Protein AF-A0A43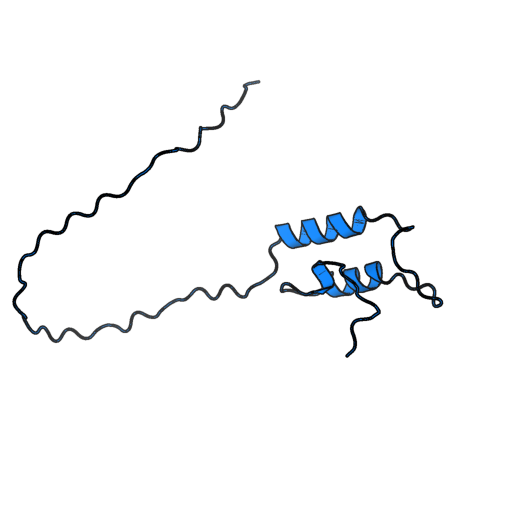3A2L8-F1 (afdb_monomer_lite)

Sequence (104 aa):
MPLYDLPVLNSRGITENKDEGGGHEIARSDEGTPLSECDDEYDDGEMSATDYENYKKVHNEMEDAKKWRLTTGTIVEDALFNFGARCKHEHLAHSFVLDPEDST

Structure (mmCIF, N/CA/C/O backbone):
data_AF-A0A433A2L8-F1
#
_entry.id   AF-A0A433A2L8-F1
#
loop_
_atom_site.group_PDB
_atom_site.id
_atom_site.type_symbol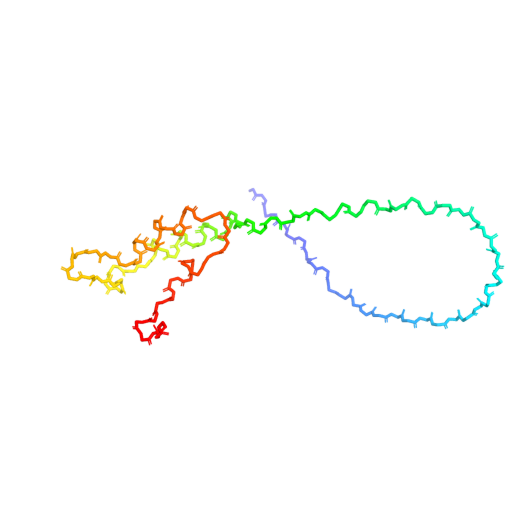
_atom_site.label_atom_id
_atom_site.label_alt_id
_atom_site.label_comp_id
_atom_site.label_asym_id
_atom_site.label_entity_id
_atom_site.label_seq_id
_atom_site.pdbx_PDB_ins_code
_atom_site.Cartn_x
_atom_site.Cartn_y
_atom_site.Cartn_z
_atom_site.occupancy
_atom_site.B_iso_or_equiv
_atom_site.auth_seq_id
_atom_site.auth_comp_id
_atom_site.auth_asym_id
_atom_site.auth_atom_id
_atom_site.pdbx_PDB_model_num
ATOM 1 N N . MET A 1 1 ? 33.634 27.360 -0.439 1.00 47.62 1 MET A N 1
ATOM 2 C CA . MET A 1 1 ? 33.411 26.427 -1.564 1.00 47.62 1 MET A CA 1
ATOM 3 C C . MET A 1 1 ? 32.222 26.943 -2.364 1.00 47.62 1 MET A C 1
ATOM 5 O O . MET A 1 1 ? 31.334 27.509 -1.736 1.00 47.62 1 MET A O 1
ATOM 9 N N . PRO A 1 2 ? 32.286 26.904 -3.703 1.00 52.91 2 PRO A N 1
ATOM 10 C CA . PRO A 1 2 ? 31.494 27.763 -4.582 1.00 52.91 2 PRO A CA 1
ATOM 11 C C . PRO A 1 2 ? 30.013 27.372 -4.658 1.00 52.91 2 PRO A C 1
ATOM 13 O O . PRO A 1 2 ? 29.669 26.192 -4.640 1.00 52.91 2 PRO A O 1
ATOM 16 N N . LEU A 1 3 ? 29.174 28.407 -4.766 1.00 54.94 3 LEU A N 1
ATOM 17 C CA . LEU A 1 3 ? 27.813 28.358 -5.295 1.00 54.94 3 LEU A CA 1
ATOM 18 C C . LEU A 1 3 ? 27.873 27.826 -6.731 1.00 54.94 3 LEU A C 1
ATOM 20 O O . LEU A 1 3 ? 28.561 28.413 -7.564 1.00 54.94 3 LEU A O 1
ATOM 24 N N . TYR A 1 4 ? 27.163 26.738 -7.012 1.00 46.97 4 TYR A N 1
ATOM 25 C CA . TYR A 1 4 ? 26.929 26.303 -8.383 1.00 46.97 4 TYR A CA 1
ATOM 26 C C . TYR A 1 4 ? 25.666 26.985 -8.910 1.00 46.97 4 TYR A C 1
ATOM 28 O O . TYR A 1 4 ? 24.575 26.784 -8.378 1.00 46.97 4 TYR A O 1
ATOM 36 N N . ASP A 1 5 ? 25.860 27.810 -9.938 1.00 50.72 5 ASP A N 1
ATOM 37 C CA . ASP A 1 5 ? 24.822 28.359 -10.806 1.00 50.72 5 ASP A CA 1
ATOM 38 C C . ASP A 1 5 ? 24.066 27.228 -11.521 1.00 50.72 5 ASP A C 1
ATOM 40 O O . ASP A 1 5 ? 24.671 26.349 -12.139 1.00 50.72 5 ASP A O 1
ATOM 44 N N . LEU A 1 6 ? 22.734 27.279 -11.468 1.00 58.06 6 LEU A N 1
ATOM 45 C CA . LEU A 1 6 ? 21.840 26.480 -12.307 1.00 58.06 6 LEU A CA 1
ATOM 46 C C . LEU A 1 6 ? 21.539 27.261 -13.599 1.00 58.06 6 LEU A C 1
ATOM 48 O O . LEU A 1 6 ? 21.168 28.435 -13.514 1.00 58.06 6 LEU A O 1
ATOM 52 N N . PRO A 1 7 ? 21.641 26.653 -14.795 1.00 50.19 7 PRO A N 1
ATOM 53 C CA . PRO A 1 7 ? 21.242 27.321 -16.025 1.00 50.19 7 PRO A CA 1
ATOM 54 C C . PRO A 1 7 ? 19.715 27.476 -16.105 1.00 50.19 7 PRO A C 1
ATOM 56 O O . PRO A 1 7 ? 18.952 26.532 -15.903 1.00 50.19 7 PRO A O 1
ATOM 59 N N . VAL A 1 8 ? 19.291 28.696 -16.438 1.00 49.59 8 VAL A N 1
ATOM 60 C CA . VAL A 1 8 ? 17.912 29.080 -16.762 1.00 49.59 8 VAL A CA 1
ATOM 61 C C . VAL A 1 8 ? 17.421 28.284 -17.973 1.00 49.59 8 VAL A C 1
ATOM 63 O O . VAL A 1 8 ? 17.999 28.367 -19.057 1.00 49.59 8 VAL A O 1
ATOM 66 N N . LEU A 1 9 ? 16.326 27.541 -17.796 1.00 48.97 9 LEU A N 1
ATOM 67 C CA . LEU A 1 9 ? 15.608 26.901 -18.893 1.00 48.97 9 LEU A CA 1
ATOM 68 C C . 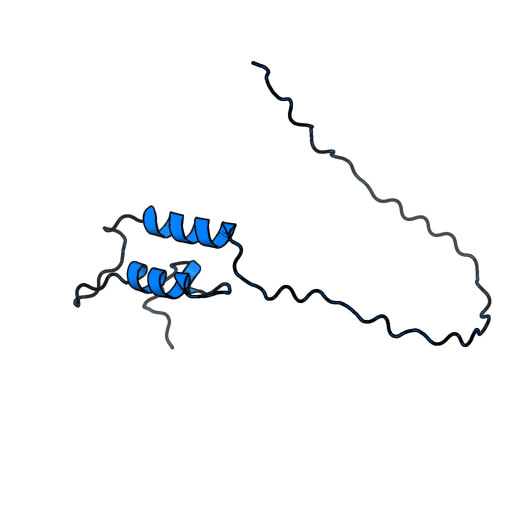LEU A 1 9 ? 14.984 27.957 -19.816 1.00 48.97 9 LEU A C 1
ATOM 70 O O . LEU A 1 9 ? 14.263 28.865 -19.399 1.00 48.97 9 LEU A O 1
ATOM 74 N N . ASN A 1 10 ? 15.315 27.793 -21.092 1.00 38.94 10 ASN A N 1
ATOM 75 C CA . ASN A 1 10 ? 14.929 28.591 -22.240 1.00 38.94 10 ASN A CA 1
ATOM 76 C C . ASN A 1 10 ? 13.398 28.692 -22.379 1.00 38.94 10 ASN A C 1
ATOM 78 O O . ASN A 1 10 ? 12.709 27.685 -22.511 1.00 38.94 10 ASN A O 1
ATOM 82 N N . SER A 1 11 ? 12.875 29.917 -22.391 1.00 49.38 11 SER A N 1
ATOM 83 C CA . SER A 1 11 ? 11.494 30.224 -22.772 1.00 49.38 11 SER A CA 1
ATOM 84 C C . SER A 1 11 ? 11.509 31.059 -24.043 1.00 49.38 11 SER A C 1
ATOM 86 O O . SER A 1 11 ? 12.170 32.099 -24.045 1.00 49.38 11 SER A O 1
ATOM 88 N N . ARG A 1 12 ? 10.731 30.617 -25.048 1.00 46.03 12 ARG A N 1
ATOM 89 C CA . ARG A 1 12 ? 10.312 31.249 -26.328 1.00 46.03 12 ARG A CA 1
ATOM 90 C C . ARG A 1 12 ? 10.629 30.285 -27.481 1.00 46.03 12 ARG A C 1
ATOM 92 O O . ARG A 1 12 ? 11.764 29.867 -27.614 1.00 46.03 12 ARG A O 1
ATOM 99 N N . GLY A 1 13 ? 9.713 29.871 -28.345 1.00 36.97 13 GLY A N 1
ATOM 100 C CA . GLY A 1 13 ? 8.383 30.370 -28.651 1.00 36.97 13 GLY A CA 1
ATOM 101 C C . GLY A 1 13 ? 8.212 30.400 -30.172 1.00 36.97 13 GLY A C 1
ATOM 102 O O . GLY A 1 13 ? 9.103 30.860 -30.870 1.00 36.97 13 GLY A O 1
ATOM 103 N N . ILE A 1 14 ? 7.019 29.999 -30.608 1.00 44.56 14 ILE A N 1
ATOM 104 C CA . ILE A 1 14 ? 6.323 30.439 -31.824 1.00 44.56 14 ILE A CA 1
ATOM 105 C C . ILE A 1 14 ? 6.709 29.777 -33.162 1.00 44.56 14 ILE A C 1
ATOM 107 O O . ILE A 1 14 ? 7.845 29.742 -33.615 1.00 44.56 14 ILE A O 1
ATOM 111 N N . THR A 1 15 ? 5.631 29.277 -33.760 1.00 47.69 15 THR A N 1
ATOM 112 C CA . THR A 1 15 ? 5.381 28.706 -35.080 1.00 47.69 15 THR A CA 1
ATOM 113 C C . THR A 1 15 ? 5.644 29.675 -36.233 1.00 47.69 15 THR A C 1
ATOM 115 O O . THR A 1 15 ? 5.207 30.820 -36.159 1.00 47.69 15 THR A O 1
ATOM 118 N N . GLU A 1 16 ? 6.143 29.180 -37.365 1.00 47.78 16 GLU A N 1
ATOM 119 C CA . GLU A 1 16 ? 5.898 29.803 -38.671 1.00 47.78 16 GLU A CA 1
ATOM 120 C C . GLU A 1 16 ? 5.727 28.714 -39.738 1.00 47.78 16 GLU A C 1
ATOM 122 O O . GLU A 1 16 ? 6.671 28.026 -40.115 1.00 47.78 16 GLU A O 1
ATOM 127 N N . ASN A 1 17 ? 4.483 28.550 -40.197 1.00 46.44 17 ASN A N 1
ATOM 128 C CA . ASN A 1 17 ? 4.151 27.822 -41.415 1.00 46.44 17 ASN A CA 1
ATOM 129 C C . ASN A 1 17 ? 4.404 28.757 -42.603 1.00 46.44 17 ASN A C 1
ATOM 131 O O . ASN A 1 17 ? 3.847 29.856 -42.635 1.00 46.44 17 ASN A O 1
ATOM 135 N N . LYS A 1 18 ? 5.183 28.312 -43.590 1.00 46.38 18 LYS A N 1
ATOM 136 C CA . LYS A 1 18 ? 5.188 28.899 -44.934 1.00 46.38 18 LYS A CA 1
ATOM 137 C C . LYS A 1 18 ? 4.962 27.797 -45.958 1.00 46.38 18 LYS A C 1
ATOM 139 O O . LYS A 1 18 ? 5.820 26.954 -46.188 1.00 46.38 18 LYS A O 1
ATOM 144 N N . ASP A 1 19 ? 3.747 27.827 -46.487 1.00 50.38 19 ASP A N 1
ATOM 145 C CA . ASP A 1 19 ? 3.304 27.205 -47.726 1.00 50.38 19 ASP A CA 1
ATOM 146 C C . ASP A 1 19 ? 3.991 27.906 -48.900 1.00 50.38 19 ASP A C 1
ATOM 148 O O . ASP A 1 19 ? 3.798 29.108 -49.050 1.00 50.38 19 ASP A O 1
ATOM 152 N N . GLU A 1 20 ? 4.763 27.178 -49.710 1.00 48.47 20 GLU A N 1
ATOM 153 C CA . GLU A 1 20 ? 4.949 27.507 -51.125 1.00 48.47 20 GLU A CA 1
ATOM 154 C C . GLU A 1 20 ? 5.009 26.211 -51.942 1.00 48.47 20 GLU A C 1
ATOM 156 O O . GLU A 1 20 ? 5.851 25.337 -51.730 1.00 48.47 20 GLU A O 1
ATOM 161 N N . GLY A 1 21 ? 4.047 26.080 -52.854 1.00 42.50 21 GLY A N 1
ATOM 162 C CA . GLY A 1 21 ? 3.902 24.943 -53.745 1.00 42.50 21 GLY A CA 1
ATOM 163 C C . GLY A 1 21 ? 4.964 24.870 -54.842 1.00 42.50 21 GLY A C 1
ATOM 164 O O . GLY A 1 21 ? 5.489 25.869 -55.325 1.00 42.50 21 GLY A O 1
ATOM 165 N N . GLY A 1 22 ? 5.201 23.648 -55.303 1.00 35.34 22 GLY A N 1
ATOM 166 C CA . GLY A 1 22 ? 5.951 23.357 -56.518 1.00 35.34 22 GLY A CA 1
ATOM 167 C C . GLY A 1 22 ? 5.750 21.893 -56.875 1.00 35.34 22 GLY A C 1
ATOM 168 O O . GLY A 1 22 ? 6.147 21.016 -56.116 1.00 35.34 22 GLY A O 1
ATOM 169 N N . GLY A 1 23 ? 5.054 21.635 -57.983 1.00 49.00 23 GLY A N 1
ATOM 170 C CA . GLY A 1 23 ? 4.708 20.289 -58.432 1.00 49.00 23 GLY A CA 1
ATOM 171 C C . GLY A 1 23 ? 5.936 19.397 -58.609 1.00 49.00 23 GLY A C 1
ATOM 172 O O . GLY A 1 23 ? 6.920 19.811 -59.215 1.00 49.00 23 GLY A O 1
ATOM 173 N N . HIS A 1 24 ? 5.848 18.166 -58.105 1.00 39.59 24 HIS A N 1
ATOM 174 C CA . HIS A 1 24 ? 6.830 17.122 -58.364 1.00 39.59 24 HIS A CA 1
ATOM 175 C C . HIS A 1 24 ? 6.173 16.000 -59.172 1.00 39.59 24 HIS A C 1
ATOM 177 O O . HIS A 1 24 ? 5.381 15.198 -58.680 1.00 39.59 24 HIS A O 1
ATOM 183 N N . GLU A 1 25 ? 6.466 16.048 -60.463 1.00 43.66 25 GLU A N 1
ATOM 184 C CA . GLU A 1 25 ? 6.494 14.952 -61.420 1.00 43.66 25 GLU A CA 1
ATOM 185 C C . GLU A 1 25 ? 6.763 13.560 -60.808 1.00 43.66 25 GLU A C 1
ATOM 187 O O . GLU A 1 25 ? 7.765 13.296 -60.153 1.00 43.66 25 GLU A O 1
ATOM 192 N N . ILE A 1 26 ? 5.819 12.652 -61.058 1.00 49.59 26 ILE A N 1
ATOM 193 C CA . ILE A 1 26 ? 5.820 11.239 -60.666 1.00 49.59 26 ILE A CA 1
ATOM 194 C C . ILE A 1 26 ? 6.844 10.453 -61.495 1.00 49.59 26 ILE A C 1
ATOM 196 O O . ILE A 1 26 ? 6.522 9.914 -62.556 1.00 49.59 26 ILE A O 1
ATOM 200 N N . ALA A 1 27 ? 8.072 10.345 -60.991 1.00 45.72 27 ALA A N 1
ATOM 201 C CA . ALA A 1 27 ? 9.007 9.310 -61.412 1.00 45.72 27 ALA A CA 1
ATOM 202 C C . ALA A 1 27 ? 8.759 8.048 -60.573 1.00 45.72 27 ALA A C 1
ATOM 204 O O . ALA A 1 27 ? 9.002 8.010 -59.370 1.00 45.72 27 ALA A O 1
ATOM 205 N N . ARG A 1 28 ? 8.224 7.011 -61.227 1.00 57.22 28 ARG A N 1
ATOM 206 C CA . ARG A 1 28 ? 8.191 5.649 -60.693 1.00 57.22 28 ARG A CA 1
ATOM 207 C C . ARG A 1 28 ? 9.626 5.159 -60.524 1.00 57.22 28 ARG A C 1
ATOM 209 O O . ARG A 1 28 ? 10.274 4.864 -61.526 1.00 57.22 28 ARG A O 1
ATOM 216 N N . SER A 1 29 ? 10.050 5.001 -59.280 1.00 47.22 29 SER A N 1
ATOM 217 C CA . SER A 1 29 ? 11.163 4.131 -58.930 1.00 47.22 29 SER A CA 1
ATOM 218 C C . SER A 1 29 ? 10.625 3.027 -58.029 1.00 47.22 29 SER A C 1
ATOM 220 O O . SER A 1 29 ? 10.128 3.272 -56.932 1.00 47.22 29 SER A O 1
ATOM 222 N N . ASP A 1 30 ? 10.630 1.819 -58.584 1.00 60.31 30 ASP A N 1
ATOM 223 C CA . ASP A 1 30 ? 10.409 0.557 -57.890 1.00 60.31 30 ASP A 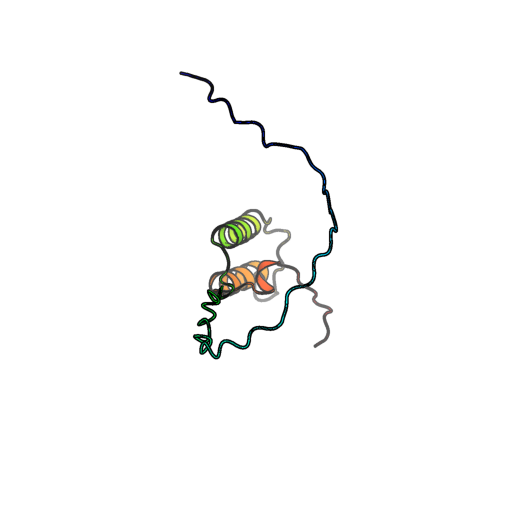CA 1
ATOM 224 C C . ASP A 1 30 ? 11.632 0.319 -57.000 1.00 60.31 30 ASP A C 1
ATOM 226 O O . ASP A 1 30 ? 12.641 -0.236 -57.427 1.00 60.31 30 ASP A O 1
ATOM 230 N N . GLU A 1 31 ? 11.584 0.855 -55.786 1.00 56.62 31 GLU A N 1
ATOM 231 C CA . GLU A 1 31 ? 12.624 0.667 -54.784 1.00 56.62 31 GLU A CA 1
ATOM 232 C C . GLU A 1 31 ? 11.899 0.017 -53.618 1.00 56.62 31 GLU A C 1
ATOM 234 O O . GLU A 1 31 ? 11.103 0.660 -52.932 1.00 56.62 31 GLU A O 1
ATOM 239 N N . GLY A 1 32 ? 12.083 -1.299 -53.488 1.00 60.78 32 GLY A N 1
ATOM 240 C CA . GLY A 1 32 ? 11.476 -2.083 -52.427 1.00 60.78 32 GLY A CA 1
ATOM 241 C C . GLY A 1 32 ? 11.712 -1.385 -51.101 1.00 60.78 32 GLY A C 1
ATOM 242 O O . GLY A 1 32 ? 12.855 -1.249 -50.673 1.00 60.78 32 GLY A O 1
ATOM 243 N N . THR A 1 33 ? 10.629 -0.929 -50.480 1.00 48.00 33 THR A N 1
ATOM 244 C CA . THR A 1 33 ? 10.626 -0.488 -49.096 1.00 48.00 33 THR A CA 1
ATOM 245 C C . THR A 1 33 ? 11.198 -1.641 -48.283 1.00 48.00 33 THR A C 1
ATOM 247 O O . THR A 1 33 ? 10.559 -2.697 -48.207 1.00 48.00 33 THR A O 1
ATOM 250 N N . PRO A 1 34 ? 12.380 -1.496 -47.657 1.00 50.50 34 PRO A N 1
ATOM 251 C CA . PRO A 1 34 ? 12.640 -2.288 -46.476 1.00 50.50 34 PRO A CA 1
ATOM 252 C C . PRO A 1 34 ? 11.480 -1.919 -45.557 1.00 50.50 34 PRO A C 1
ATOM 254 O O . PRO A 1 34 ? 11.295 -0.738 -45.255 1.00 50.50 34 PRO A O 1
ATOM 257 N N . LEU A 1 35 ? 10.624 -2.892 -45.234 1.00 55.44 35 LEU A N 1
ATOM 258 C CA . LEU A 1 35 ? 9.711 -2.764 -44.108 1.00 55.44 35 LEU A CA 1
ATOM 259 C C . LEU A 1 35 ? 10.608 -2.323 -42.963 1.00 55.44 35 LEU A C 1
ATOM 261 O O . LEU A 1 35 ? 11.436 -3.109 -42.510 1.00 55.44 35 LEU A O 1
ATOM 265 N N . SER A 1 36 ? 10.543 -1.035 -42.619 1.00 56.06 36 SER A N 1
ATOM 266 C CA . SER A 1 36 ? 11.231 -0.526 -41.454 1.00 56.06 36 SER A CA 1
ATOM 267 C C . SER A 1 36 ? 10.667 -1.355 -40.324 1.00 56.06 36 SER A C 1
ATOM 269 O O . SER A 1 36 ? 9.470 -1.268 -40.041 1.00 56.06 36 SER A O 1
ATOM 271 N N . GLU A 1 37 ? 11.501 -2.234 -39.789 1.00 62.28 37 GLU A N 1
ATOM 272 C CA . GLU A 1 37 ? 11.236 -2.922 -38.547 1.00 62.28 37 GLU A CA 1
ATOM 273 C C . GLU A 1 37 ? 10.948 -1.794 -37.560 1.00 62.28 37 GLU A C 1
ATOM 275 O O . GLU A 1 37 ? 11.812 -0.981 -37.234 1.00 62.28 37 GLU A O 1
ATOM 280 N N . CYS A 1 38 ? 9.665 -1.618 -37.250 1.00 45.56 38 CYS A N 1
ATOM 281 C CA . CYS A 1 38 ? 9.223 -0.747 -36.188 1.00 45.56 38 CYS A CA 1
ATOM 282 C C . CYS A 1 38 ? 9.692 -1.430 -34.907 1.00 45.56 38 CYS A C 1
ATOM 284 O O . CYS A 1 38 ? 8.976 -2.238 -34.317 1.00 45.56 38 CYS A O 1
ATOM 286 N N . ASP A 1 39 ? 10.946 -1.164 -34.546 1.00 57.16 39 ASP A N 1
ATOM 287 C CA . ASP A 1 39 ? 11.449 -1.303 -33.188 1.00 57.16 39 ASP A CA 1
ATOM 288 C C . ASP A 1 39 ? 10.694 -0.275 -32.333 1.00 57.16 39 ASP A C 1
ATOM 290 O O . ASP A 1 39 ? 11.211 0.772 -31.945 1.00 57.16 39 ASP A O 1
ATOM 294 N N . ASP A 1 40 ? 9.409 -0.546 -32.103 1.00 59.91 40 ASP A N 1
ATOM 295 C CA . ASP A 1 40 ? 8.703 -0.008 -30.961 1.00 59.91 40 ASP A CA 1
ATOM 296 C C . ASP A 1 40 ? 9.395 -0.636 -29.749 1.00 59.91 40 ASP A C 1
ATOM 298 O O . ASP A 1 40 ? 9.216 -1.821 -29.453 1.00 59.91 40 ASP A O 1
ATOM 302 N N . GLU A 1 41 ? 10.262 0.128 -29.082 1.00 66.44 41 GLU A N 1
ATOM 303 C CA . GLU A 1 41 ? 10.695 -0.209 -27.733 1.00 66.44 41 GLU A CA 1
ATOM 304 C C . GLU A 1 41 ? 9.421 -0.323 -26.888 1.00 66.44 41 GLU A C 1
ATOM 306 O O . GLU A 1 41 ? 8.807 0.679 -26.519 1.00 66.44 41 GLU A O 1
ATOM 311 N N . TYR A 1 42 ? 8.967 -1.559 -26.668 1.00 63.84 42 TYR A N 1
ATOM 312 C CA . TYR A 1 42 ? 7.846 -1.857 -25.791 1.00 63.84 42 TYR A CA 1
ATOM 313 C C . TYR A 1 42 ? 8.257 -1.430 -24.384 1.00 63.84 42 TYR A C 1
ATOM 315 O O . TYR A 1 42 ? 8.926 -2.175 -23.667 1.00 63.84 42 TYR A O 1
ATOM 323 N N . ASP A 1 43 ? 7.883 -0.211 -24.006 1.00 70.94 43 ASP A N 1
ATOM 324 C CA . ASP A 1 43 ? 7.812 0.190 -22.612 1.00 70.94 43 ASP A CA 1
ATOM 325 C C . ASP A 1 43 ? 6.821 -0.766 -21.944 1.00 70.94 43 ASP A C 1
ATOM 327 O O . ASP A 1 43 ? 5.608 -0.662 -22.129 1.00 70.94 43 ASP A O 1
ATOM 331 N N . ASP A 1 44 ? 7.346 -1.769 -21.237 1.00 74.06 44 ASP A N 1
ATOM 332 C CA . ASP A 1 44 ? 6.559 -2.843 -20.616 1.00 74.06 44 ASP A CA 1
ATOM 333 C C . ASP A 1 44 ? 5.616 -2.309 -19.520 1.00 74.06 44 ASP A C 1
ATOM 335 O O . ASP A 1 44 ? 4.874 -3.076 -18.918 1.00 74.06 44 ASP A O 1
ATOM 339 N N . GLY A 1 45 ? 5.610 -0.995 -19.259 1.00 76.44 45 GLY A N 1
ATOM 340 C CA . GLY A 1 45 ? 4.756 -0.353 -18.267 1.00 76.44 45 GLY A CA 1
ATOM 341 C C . GLY A 1 45 ? 5.138 -0.732 -16.838 1.00 76.44 45 GLY A C 1
ATOM 342 O O . GLY A 1 45 ? 4.284 -0.710 -15.945 1.00 76.44 45 GLY A O 1
ATOM 343 N N . GLU A 1 46 ? 6.396 -1.134 -16.615 1.00 86.25 46 GLU A N 1
ATOM 344 C CA . GLU A 1 46 ? 6.899 -1.384 -15.268 1.00 86.25 46 GLU A CA 1
ATOM 345 C C . GLU A 1 46 ? 6.830 -0.099 -14.4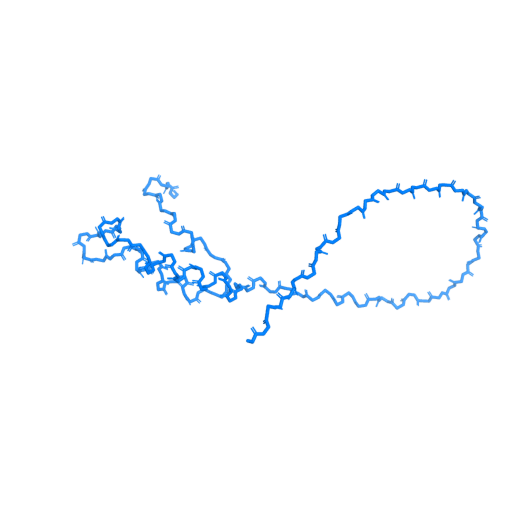37 1.00 86.25 46 GLU A C 1
ATOM 347 O O . GLU A 1 46 ? 7.111 1.009 -14.899 1.00 86.25 46 GLU A O 1
ATOM 352 N N . MET A 1 47 ? 6.462 -0.259 -13.168 1.00 85.94 47 MET A N 1
ATOM 353 C CA . MET A 1 47 ? 6.450 0.827 -12.206 1.00 85.94 47 MET A CA 1
ATOM 354 C C . MET A 1 47 ? 7.852 1.427 -12.100 1.00 85.94 47 MET A C 1
ATOM 356 O O . MET A 1 47 ? 8.828 0.731 -11.807 1.00 85.94 47 MET A O 1
ATOM 360 N N . SER A 1 48 ? 7.947 2.745 -12.271 1.00 90.38 48 SER A N 1
ATOM 361 C CA . SER A 1 48 ? 9.223 3.428 -12.127 1.00 90.38 48 SER A CA 1
ATOM 362 C C . SER A 1 48 ? 9.733 3.329 -10.685 1.00 90.38 48 SER A C 1
ATOM 364 O O . SER A 1 48 ? 8.965 3.327 -9.718 1.00 90.38 48 SER A O 1
ATOM 366 N N . ALA A 1 49 ? 11.057 3.306 -10.512 1.00 91.06 49 ALA A N 1
ATOM 367 C CA . ALA A 1 49 ? 11.662 3.304 -9.179 1.00 91.06 49 ALA A CA 1
ATOM 368 C C . ALA A 1 49 ? 11.217 4.516 -8.338 1.00 91.06 49 ALA A C 1
ATOM 370 O O . ALA A 1 49 ? 11.047 4.409 -7.126 1.00 91.06 49 ALA A O 1
ATOM 371 N N . THR A 1 50 ? 10.994 5.663 -8.986 1.00 93.44 50 THR A N 1
ATOM 372 C CA . THR A 1 50 ? 10.495 6.876 -8.331 1.00 93.44 50 THR A CA 1
ATOM 373 C C . THR A 1 50 ? 9.087 6.670 -7.779 1.00 93.44 50 THR A C 1
ATOM 375 O O . THR A 1 50 ? 8.825 7.031 -6.632 1.00 93.44 50 THR A O 1
ATOM 378 N N . ASP A 1 51 ? 8.192 6.061 -8.558 1.00 91.69 51 ASP A N 1
ATOM 379 C CA . ASP A 1 51 ? 6.812 5.804 -8.135 1.00 91.69 51 ASP A CA 1
ATOM 380 C C . ASP A 1 51 ? 6.757 4.771 -7.013 1.00 91.69 51 ASP A C 1
ATOM 382 O O . ASP A 1 51 ? 6.020 4.951 -6.043 1.00 91.69 51 ASP A O 1
ATOM 386 N N . TYR A 1 52 ? 7.612 3.749 -7.078 1.00 92.88 52 TYR A N 1
ATOM 387 C CA . TYR A 1 52 ? 7.749 2.771 -6.005 1.00 92.88 52 TYR A CA 1
ATOM 388 C C . TYR A 1 52 ? 8.218 3.406 -4.685 1.00 92.88 52 TYR A C 1
ATOM 390 O O . TYR A 1 52 ? 7.651 3.143 -3.620 1.00 92.88 52 TYR A O 1
ATOM 398 N N . GLU A 1 53 ? 9.231 4.275 -4.727 1.00 95.06 53 GLU A N 1
ATOM 399 C CA . GLU A 1 53 ? 9.709 4.965 -3.524 1.00 95.06 53 GLU A CA 1
ATOM 400 C C . GLU A 1 53 ? 8.663 5.945 -2.976 1.00 95.06 53 GLU A C 1
ATOM 402 O O . GLU A 1 53 ? 8.476 6.026 -1.759 1.00 95.06 53 GLU A O 1
ATOM 407 N N . ASN A 1 54 ? 7.919 6.634 -3.847 1.00 94.50 54 ASN A N 1
ATOM 408 C CA . ASN A 1 54 ? 6.794 7.475 -3.439 1.00 94.50 54 ASN A CA 1
ATOM 409 C C . ASN A 1 54 ? 5.696 6.650 -2.758 1.00 94.50 54 ASN A C 1
ATOM 411 O O . ASN A 1 54 ? 5.245 7.011 -1.672 1.00 94.50 54 ASN A O 1
ATOM 415 N N . TYR A 1 55 ? 5.316 5.516 -3.345 1.00 93.94 55 TYR A N 1
ATOM 416 C CA . TYR A 1 55 ? 4.342 4.585 -2.781 1.00 93.94 55 TYR A CA 1
ATOM 417 C C . TYR A 1 55 ? 4.744 4.113 -1.378 1.00 93.94 55 TYR A C 1
ATOM 419 O O . TYR A 1 55 ? 3.969 4.201 -0.421 1.00 93.94 55 TYR A O 1
ATOM 427 N N . LYS A 1 56 ? 5.998 3.678 -1.227 1.00 95.50 56 LYS A N 1
ATOM 428 C CA . LYS A 1 56 ? 6.567 3.253 0.055 1.00 95.50 56 LYS A CA 1
ATOM 429 C C . LYS A 1 56 ? 6.621 4.385 1.074 1.00 95.50 56 LYS A C 1
ATOM 431 O O . LYS A 1 56 ? 6.354 4.167 2.255 1.00 95.50 56 LYS A O 1
ATOM 436 N N . LYS A 1 57 ? 6.970 5.595 0.643 1.00 96.38 57 LYS A N 1
ATOM 437 C CA . LYS A 1 57 ? 6.988 6.775 1.508 1.00 96.38 57 LYS A CA 1
ATOM 438 C C . LYS A 1 57 ? 5.590 7.092 2.040 1.00 96.38 57 LYS A C 1
ATOM 440 O O . LYS A 1 57 ? 5.445 7.251 3.247 1.00 96.38 57 LYS A O 1
ATOM 445 N N . VAL A 1 58 ? 4.576 7.105 1.172 1.00 94.06 58 VAL A N 1
ATOM 446 C CA . VAL A 1 58 ? 3.177 7.359 1.556 1.00 94.06 58 VAL A CA 1
ATOM 447 C C . VAL A 1 58 ? 2.697 6.348 2.599 1.00 94.06 58 VAL A C 1
ATOM 449 O O . VAL A 1 58 ? 2.092 6.746 3.592 1.00 94.06 58 VAL A O 1
ATOM 452 N N . HIS A 1 59 ? 3.019 5.061 2.431 1.00 94.69 59 HIS A N 1
ATOM 453 C CA . HIS A 1 59 ? 2.681 4.031 3.424 1.00 94.69 59 HIS A CA 1
ATOM 454 C C . HIS A 1 59 ? 3.343 4.281 4.788 1.00 94.69 59 HIS A C 1
ATOM 456 O O . HIS A 1 59 ? 2.675 4.195 5.818 1.00 94.69 59 HIS A O 1
ATOM 462 N N . ASN A 1 60 ? 4.630 4.641 4.802 1.00 94.38 60 ASN A N 1
ATOM 463 C CA . ASN A 1 60 ? 5.378 4.894 6.039 1.00 94.38 60 ASN A CA 1
ATOM 464 C C . ASN A 1 60 ? 4.937 6.170 6.772 1.00 94.38 60 ASN A C 1
ATOM 466 O O . ASN A 1 60 ? 5.032 6.240 7.995 1.00 94.38 60 ASN A O 1
ATOM 470 N N . GLU A 1 61 ? 4.499 7.190 6.035 1.00 95.44 61 GLU A N 1
ATOM 471 C CA . GLU A 1 61 ? 4.032 8.461 6.601 1.00 95.44 61 GLU A CA 1
ATOM 472 C C . GLU A 1 61 ? 2.575 8.393 7.091 1.00 95.44 61 GLU A C 1
ATOM 474 O O . GLU A 1 61 ? 2.121 9.285 7.811 1.00 95.44 61 GLU A O 1
ATOM 479 N N . MET A 1 62 ? 1.834 7.337 6.738 1.00 92.19 62 MET A N 1
ATOM 480 C CA . MET A 1 62 ? 0.443 7.165 7.140 1.00 92.19 62 MET A CA 1
ATOM 481 C C . MET A 1 62 ? 0.326 6.842 8.638 1.00 92.19 62 MET A C 1
ATOM 483 O O . MET A 1 62 ? 0.816 5.823 9.121 1.00 92.19 62 MET A O 1
ATOM 487 N N . GLU A 1 63 ? -0.384 7.698 9.377 1.00 93.56 63 GLU A N 1
ATOM 488 C CA . GLU A 1 63 ? -0.665 7.493 10.801 1.00 93.56 63 GLU A CA 1
ATOM 489 C C . GLU A 1 63 ? -1.491 6.218 11.040 1.00 93.56 63 GLU A C 1
ATOM 491 O O . GLU A 1 63 ? -2.576 6.058 10.480 1.00 93.56 63 GLU A O 1
ATOM 496 N N . ASP A 1 64 ? -1.051 5.361 11.965 1.00 89.31 64 ASP A N 1
ATOM 497 C CA . ASP A 1 64 ? -1.744 4.103 12.291 1.00 89.31 64 ASP A CA 1
ATOM 498 C C . ASP A 1 64 ? -3.186 4.293 12.791 1.00 89.31 64 ASP A C 1
ATOM 500 O O . ASP A 1 64 ? -4.002 3.380 12.687 1.00 89.31 64 ASP A O 1
ATOM 504 N N . ALA A 1 65 ? -3.519 5.472 13.325 1.00 91.12 65 ALA A N 1
ATOM 505 C CA . ALA A 1 65 ? -4.880 5.812 13.744 1.00 91.12 65 ALA A CA 1
ATOM 506 C C . ALA A 1 65 ? -5.849 6.004 12.562 1.00 91.12 65 ALA A C 1
ATOM 508 O O . ALA A 1 65 ? -7.061 5.921 12.752 1.00 91.12 65 ALA A O 1
ATOM 509 N N . LYS A 1 66 ? -5.324 6.283 11.363 1.00 89.88 66 LYS A N 1
ATOM 510 C CA . LYS A 1 66 ? -6.098 6.487 10.130 1.00 89.88 66 LYS A CA 1
ATOM 511 C C . LYS A 1 66 ? -6.219 5.212 9.298 1.00 89.88 66 LYS A C 1
ATOM 513 O O . LYS A 1 66 ? -7.083 5.153 8.431 1.00 89.88 66 LYS A O 1
ATOM 518 N N . LYS A 1 67 ? -5.385 4.209 9.580 1.00 93.19 67 LYS A N 1
ATOM 519 C CA . LYS A 1 67 ? -5.417 2.910 8.914 1.00 93.19 67 LYS A CA 1
ATOM 520 C C . LYS A 1 67 ? -6.642 2.107 9.335 1.00 93.19 67 LYS A C 1
ATOM 522 O O . LYS A 1 67 ? -7.008 2.069 10.515 1.00 93.19 67 LYS A O 1
ATOM 527 N N . TRP A 1 68 ? -7.261 1.418 8.391 1.00 93.94 68 TRP A N 1
ATOM 528 C CA . TRP A 1 68 ? -8.384 0.544 8.677 1.00 93.94 68 TRP A CA 1
ATOM 529 C C . TRP A 1 68 ? -7.922 -0.748 9.333 1.00 93.94 68 TRP A C 1
ATOM 531 O O . TRP A 1 68 ? -7.100 -1.501 8.809 1.00 93.94 68 TRP A O 1
ATOM 541 N N . ARG A 1 69 ? -8.496 -1.028 10.504 1.00 95.38 69 ARG A N 1
ATOM 542 C CA . ARG A 1 69 ? -8.242 -2.250 11.264 1.00 95.38 69 ARG A CA 1
ATOM 543 C C . ARG A 1 69 ? -9.488 -3.116 1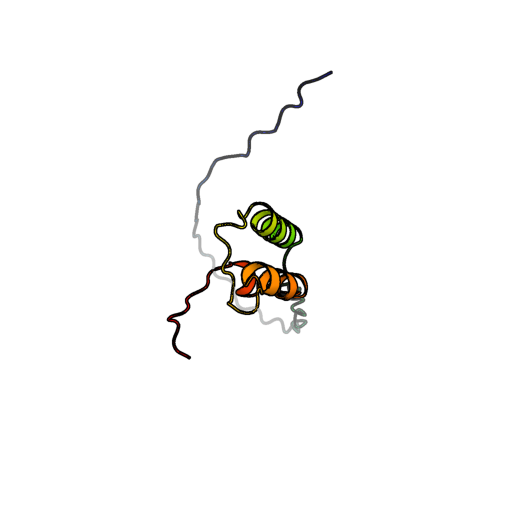1.285 1.00 95.38 69 ARG A C 1
ATOM 545 O O . ARG A 1 69 ? -10.528 -2.716 11.802 1.00 95.38 69 ARG A O 1
ATOM 552 N N . LEU A 1 70 ? -9.353 -4.330 10.770 1.00 94.25 70 LEU A N 1
ATOM 553 C CA . LEU A 1 70 ? -10.400 -5.340 10.831 1.00 94.25 70 LEU A CA 1
ATOM 554 C C . LEU A 1 70 ? -10.499 -5.931 12.242 1.00 94.25 70 LEU A C 1
ATOM 556 O O . LEU A 1 70 ? -9.544 -5.907 13.021 1.00 94.25 70 LEU A O 1
ATOM 560 N N . THR A 1 71 ? -11.640 -6.542 12.561 1.00 95.75 71 THR A N 1
ATOM 561 C CA . THR A 1 71 ? -11.861 -7.242 13.842 1.00 95.75 71 THR A CA 1
ATOM 562 C C . THR A 1 71 ? -10.895 -8.408 14.064 1.00 95.75 71 THR A C 1
ATOM 564 O O . THR A 1 71 ? -10.633 -8.785 15.202 1.00 95.75 71 THR A O 1
ATOM 567 N N . THR A 1 72 ? -10.314 -8.942 12.988 1.00 94.88 72 THR A N 1
ATOM 568 C CA . THR A 1 72 ? -9.243 -9.949 13.006 1.00 94.88 72 THR A CA 1
ATOM 569 C C . THR A 1 72 ? -7.897 -9.399 13.489 1.00 94.88 72 THR A C 1
ATOM 571 O O . THR A 1 72 ? -6.962 -10.168 13.695 1.00 94.88 72 THR A O 1
ATOM 574 N N . GLY A 1 73 ? -7.769 -8.078 13.643 1.00 93.75 73 GLY A N 1
ATOM 575 C CA . GLY A 1 73 ? -6.523 -7.382 13.964 1.00 93.75 73 GLY A CA 1
ATOM 576 C C . GLY A 1 73 ? -5.699 -6.982 12.737 1.00 93.75 73 GLY A C 1
ATOM 577 O O . GLY A 1 73 ? -4.732 -6.232 12.886 1.00 93.75 73 GLY A O 1
ATOM 578 N N . THR A 1 74 ? -6.091 -7.429 11.541 1.00 94.88 74 THR A N 1
ATOM 579 C CA . THR A 1 74 ? -5.427 -7.101 10.274 1.00 94.88 74 THR A CA 1
ATOM 580 C C . THR A 1 74 ? -5.572 -5.617 9.951 1.00 94.88 74 THR A C 1
ATOM 582 O O . THR A 1 74 ? -6.670 -5.070 10.041 1.00 94.88 74 THR A O 1
ATOM 585 N N . ILE A 1 75 ? -4.467 -4.987 9.552 1.00 95.50 75 ILE A N 1
ATOM 586 C CA . ILE A 1 75 ? -4.446 -3.620 9.030 1.00 95.50 75 ILE A CA 1
ATOM 587 C C . ILE A 1 75 ? -4.558 -3.699 7.507 1.00 95.50 75 ILE A C 1
ATOM 589 O O . ILE A 1 75 ? -3.757 -4.382 6.864 1.00 95.50 75 ILE A O 1
ATOM 593 N N . VAL A 1 76 ? -5.573 -3.050 6.942 1.00 94.94 76 VAL A N 1
ATOM 594 C CA . VAL A 1 76 ? -5.915 -3.172 5.520 1.00 94.94 76 VAL A CA 1
ATOM 595 C C . VAL A 1 76 ? -4.811 -2.582 4.648 1.00 94.94 76 VAL A C 1
ATOM 597 O O . VAL A 1 76 ? -4.355 -3.242 3.720 1.00 94.94 76 VAL A O 1
ATOM 600 N N . GLU A 1 77 ? -4.314 -1.395 4.980 1.00 95.31 77 GLU A N 1
ATOM 601 C CA . GLU A 1 77 ? -3.285 -0.688 4.216 1.00 95.31 77 GLU A CA 1
ATOM 602 C C . GLU A 1 77 ? -1.940 -1.415 4.260 1.00 95.31 77 GLU A C 1
ATOM 604 O O . GLU A 1 77 ? -1.224 -1.426 3.264 1.00 95.31 77 GLU A O 1
ATOM 609 N N . ASP A 1 78 ? -1.613 -2.102 5.358 1.00 95.50 78 ASP A N 1
ATOM 610 C CA . ASP A 1 78 ? -0.405 -2.933 5.434 1.00 95.50 78 ASP A CA 1
ATOM 611 C C . ASP A 1 78 ? -0.529 -4.179 4.545 1.00 95.50 78 ASP A C 1
ATOM 613 O O . ASP A 1 78 ? 0.431 -4.588 3.885 1.00 95.50 78 ASP A O 1
ATOM 617 N N . ALA A 1 79 ? -1.712 -4.798 4.494 1.00 95.06 79 ALA A N 1
ATOM 618 C CA . ALA A 1 79 ? -1.970 -5.904 3.576 1.00 95.06 79 ALA A CA 1
ATOM 619 C C . ALA A 1 79 ? -1.912 -5.438 2.110 1.00 95.06 79 ALA A C 1
ATOM 621 O O . ALA A 1 79 ? -1.306 -6.117 1.277 1.00 95.06 79 ALA A O 1
ATOM 622 N N . LEU A 1 80 ? -2.475 -4.260 1.817 1.00 95.06 80 LEU A N 1
ATOM 623 C CA . LEU A 1 80 ? -2.407 -3.616 0.506 1.00 95.06 80 LEU A CA 1
ATOM 624 C C . LEU A 1 80 ? -0.963 -3.300 0.113 1.00 95.06 80 LEU A C 1
ATOM 626 O O . LEU A 1 80 ? -0.568 -3.615 -1.004 1.00 95.06 80 LEU A O 1
ATOM 630 N N . PHE A 1 81 ? -0.165 -2.763 1.040 1.00 95.50 81 PHE A N 1
ATOM 631 C CA . PHE A 1 81 ? 1.249 -2.468 0.822 1.00 95.50 81 PHE A CA 1
ATOM 632 C C . PHE A 1 81 ? 2.046 -3.718 0.456 1.00 95.50 81 PHE A C 1
ATOM 634 O O . PHE A 1 81 ? 2.742 -3.752 -0.557 1.00 95.50 81 PHE A O 1
ATOM 641 N N . ASN A 1 82 ? 1.882 -4.795 1.226 1.00 95.81 82 ASN A N 1
ATOM 642 C CA . ASN A 1 82 ? 2.544 -6.071 0.947 1.00 95.81 82 ASN A CA 1
ATOM 643 C C . ASN A 1 82 ? 2.130 -6.681 -0.401 1.00 95.81 82 ASN A C 1
ATOM 645 O O . ASN A 1 82 ? 2.884 -7.449 -1.007 1.00 95.81 82 ASN A O 1
ATOM 649 N N . PHE A 1 83 ? 0.916 -6.395 -0.868 1.00 95.31 83 PHE A N 1
ATOM 650 C CA . PHE A 1 83 ? 0.480 -6.785 -2.200 1.00 95.31 83 PHE A CA 1
ATOM 651 C C . PHE A 1 83 ? 1.101 -5.888 -3.277 1.00 95.31 83 PHE A C 1
ATOM 653 O O . PHE A 1 83 ? 1.803 -6.405 -4.143 1.00 95.31 83 PHE A O 1
ATOM 660 N N . GLY A 1 84 ? 0.915 -4.569 -3.185 1.00 94.00 84 GLY A N 1
ATOM 661 C CA . GLY A 1 84 ? 1.396 -3.600 -4.168 1.00 94.00 84 GLY A CA 1
ATOM 662 C C . GLY A 1 84 ? 2.916 -3.587 -4.315 1.00 94.00 84 GLY A C 1
ATOM 663 O O . GLY A 1 84 ? 3.412 -3.416 -5.422 1.00 94.00 84 GLY A O 1
ATOM 664 N N . ALA A 1 85 ? 3.670 -3.877 -3.250 1.00 93.38 85 ALA A N 1
ATOM 665 C CA . ALA A 1 85 ? 5.128 -3.984 -3.306 1.00 93.38 85 ALA A CA 1
ATOM 666 C C . ALA A 1 85 ? 5.639 -5.188 -4.123 1.00 93.38 85 ALA A C 1
ATOM 668 O O . ALA A 1 85 ? 6.823 -5.264 -4.441 1.00 93.38 85 ALA A O 1
ATOM 669 N N . ARG A 1 86 ? 4.766 -6.150 -4.446 1.00 94.12 86 ARG A N 1
ATOM 670 C CA . ARG A 1 86 ? 5.080 -7.301 -5.310 1.00 94.12 86 ARG A CA 1
ATOM 671 C C . ARG A 1 86 ? 4.599 -7.106 -6.750 1.00 94.12 86 ARG A C 1
ATOM 673 O O . ARG A 1 86 ? 4.932 -7.930 -7.601 1.00 94.12 86 ARG A O 1
ATOM 680 N N . CYS A 1 87 ? 3.803 -6.072 -7.016 1.00 92.94 87 CYS A N 1
ATOM 681 C CA . CYS A 1 87 ? 3.347 -5.729 -8.357 1.00 92.94 87 CYS A CA 1
ATOM 682 C C . CYS A 1 87 ? 4.497 -5.081 -9.132 1.00 92.94 87 CYS A C 1
ATOM 684 O O . CYS A 1 87 ? 5.128 -4.154 -8.635 1.00 92.94 87 CYS A O 1
ATOM 686 N N . LYS A 1 88 ? 4.769 -5.586 -10.339 1.00 89.94 88 LYS A N 1
ATOM 687 C CA . LYS A 1 88 ? 5.793 -5.027 -11.234 1.00 89.94 88 LYS A CA 1
ATOM 688 C C . LYS A 1 88 ? 5.300 -3.795 -11.989 1.00 89.94 88 LYS A C 1
ATOM 690 O O . LYS A 1 88 ? 6.078 -2.899 -12.271 1.00 89.94 88 LYS A O 1
ATOM 695 N N . HIS A 1 89 ? 4.003 -3.760 -12.265 1.00 90.56 89 HIS A N 1
ATOM 696 C CA . HIS A 1 89 ? 3.307 -2.711 -13.003 1.00 90.56 89 HIS A CA 1
ATOM 697 C C . HIS A 1 89 ? 2.418 -1.916 -12.052 1.00 90.56 89 HIS A C 1
ATOM 699 O O . HIS A 1 89 ? 2.118 -2.376 -10.943 1.00 90.56 89 HIS A O 1
ATOM 705 N N . GLU A 1 90 ? 1.969 -0.744 -12.495 1.00 88.81 90 GLU A N 1
ATOM 706 C CA . GLU A 1 90 ? 0.989 0.051 -11.757 1.00 88.81 90 GLU A CA 1
ATOM 707 C C . GLU A 1 90 ? -0.279 -0.771 -11.457 1.00 88.81 90 GLU A C 1
ATOM 709 O O . GLU A 1 90 ? -0.831 -1.468 -12.311 1.00 88.81 90 GLU A O 1
ATOM 714 N N . HIS A 1 91 ? -0.735 -0.709 -10.208 1.00 91.50 91 HIS A N 1
ATOM 715 C CA . HIS A 1 91 ? -1.911 -1.405 -9.709 1.00 91.50 91 HIS A CA 1
ATOM 716 C C . HIS A 1 91 ? -2.730 -0.465 -8.823 1.00 91.50 91 HIS A C 1
ATOM 718 O O . HIS A 1 91 ? -2.187 0.366 -8.102 1.00 91.50 91 HIS A O 1
ATOM 724 N N . LEU A 1 92 ? -4.049 -0.666 -8.759 1.00 89.94 92 LEU A N 1
ATOM 725 C CA . LEU A 1 92 ? -4.951 0.150 -7.927 1.00 89.94 92 LEU A CA 1
ATOM 726 C C . LEU A 1 92 ? -4.544 0.198 -6.440 1.00 89.94 92 LEU A C 1
ATOM 728 O O . LEU A 1 92 ? -4.798 1.180 -5.744 1.00 89.94 92 LEU A O 1
ATOM 732 N N . ALA A 1 93 ? -3.843 -0.838 -5.972 1.00 91.81 93 ALA A N 1
ATOM 733 C CA . ALA A 1 93 ? -3.293 -0.937 -4.617 1.00 91.81 93 ALA A CA 1
ATOM 734 C C . ALA A 1 93 ? -2.246 0.148 -4.300 1.00 91.81 93 ALA A C 1
ATOM 736 O O . ALA A 1 93 ? -1.984 0.411 -3.127 1.00 91.81 93 ALA A O 1
ATOM 737 N N . HIS A 1 94 ? -1.661 0.782 -5.321 1.00 91.75 94 HIS A N 1
ATOM 738 C CA . HIS A 1 94 ? -0.711 1.882 -5.163 1.00 91.75 94 HIS A CA 1
ATOM 739 C C . HIS A 1 94 ? -1.377 3.206 -4.767 1.00 91.75 94 HIS A C 1
ATOM 741 O O . HIS A 1 94 ? -0.703 4.090 -4.247 1.00 91.75 94 HIS A O 1
ATOM 747 N N . SER A 1 95 ? -2.701 3.323 -4.933 1.00 90.88 95 SER A N 1
ATOM 748 C CA . SER A 1 95 ? -3.464 4.532 -4.588 1.00 90.88 95 SER A CA 1
ATOM 749 C C . SER A 1 95 ? -3.927 4.601 -3.126 1.00 90.88 95 SER A C 1
ATOM 751 O O . SER A 1 95 ? -4.267 5.683 -2.653 1.00 90.88 95 SER A O 1
ATOM 753 N N . PHE A 1 96 ? -3.975 3.467 -2.414 1.00 91.62 96 PHE A N 1
ATOM 754 C CA . PHE A 1 96 ? -4.608 3.331 -1.088 1.00 91.62 96 PHE A CA 1
ATOM 755 C C . PHE A 1 96 ? -6.055 3.867 -0.998 1.00 91.62 96 PHE A C 1
ATOM 757 O O . PHE A 1 96 ? -6.565 4.089 0.100 1.00 91.62 96 PHE A O 1
ATOM 764 N N . VAL A 1 97 ? -6.741 4.056 -2.131 1.00 90.00 97 VAL A N 1
ATOM 765 C CA . VAL A 1 97 ? -8.154 4.440 -2.167 1.00 90.00 97 VAL A CA 1
ATOM 766 C C . VAL A 1 97 ? -8.993 3.181 -1.991 1.00 90.00 97 VAL A C 1
ATOM 768 O O . VAL A 1 97 ? -8.935 2.264 -2.808 1.00 90.00 97 VAL A O 1
ATOM 771 N N . LEU A 1 98 ? -9.751 3.134 -0.900 1.00 88.25 98 LEU A N 1
ATOM 772 C CA . LEU A 1 98 ? -10.622 2.021 -0.549 1.00 88.25 98 LEU A CA 1
ATOM 773 C C . LEU A 1 98 ? -12.053 2.540 -0.442 1.00 88.25 98 LEU A C 1
ATOM 775 O O . LEU A 1 98 ? -12.318 3.454 0.340 1.00 88.25 98 LEU A O 1
ATOM 779 N N . ASP A 1 99 ? -12.964 1.945 -1.205 1.00 88.06 99 ASP A N 1
ATOM 780 C CA . ASP A 1 99 ? -14.398 2.193 -1.091 1.00 88.06 99 ASP A CA 1
ATOM 781 C C . ASP A 1 99 ? -15.080 0.908 -0.591 1.00 88.06 99 ASP A C 1
ATOM 783 O O . ASP A 1 99 ? -15.107 -0.091 -1.309 1.00 88.06 99 ASP A O 1
ATOM 787 N N . PRO A 1 100 ? -15.573 0.879 0.661 1.00 85.81 100 PRO A N 1
ATOM 788 C CA . PRO A 1 100 ? -16.226 -0.299 1.216 1.00 85.81 100 PRO A CA 1
ATOM 789 C C . PRO A 1 100 ? -17.637 -0.495 0.647 1.00 85.81 100 PRO A C 1
ATOM 791 O O . PRO A 1 100 ? -18.204 -1.573 0.814 1.00 85.81 100 PRO A O 1
ATOM 794 N N . GLU A 1 101 ? -18.190 0.527 -0.009 1.00 89.12 101 GLU A N 1
ATOM 795 C CA . GLU A 1 101 ? -19.507 0.506 -0.638 1.00 89.12 101 GLU A CA 1
ATOM 796 C C . GLU A 1 101 ? -19.424 0.191 -2.140 1.00 89.12 101 GLU A C 1
ATOM 798 O O . GLU A 1 101 ? -20.470 0.081 -2.783 1.00 89.12 101 GLU A O 1
ATOM 803 N N . ASP A 1 102 ? -18.214 0.029 -2.699 1.00 85.12 102 ASP A N 1
ATOM 804 C CA . ASP A 1 102 ? -18.022 -0.389 -4.089 1.00 85.12 102 ASP A CA 1
ATOM 805 C C . ASP A 1 102 ? -18.631 -1.782 -4.285 1.00 85.12 102 ASP A C 1
ATOM 807 O O . ASP A 1 102 ? -18.118 -2.812 -3.832 1.00 85.12 102 ASP A O 1
ATOM 811 N N . SER A 1 103 ? -19.815 -1.798 -4.891 1.00 75.62 103 SER A N 1
ATOM 812 C CA . SER A 1 103 ? -20.585 -3.009 -5.118 1.00 75.62 103 SER A CA 1
ATOM 813 C C . SER A 1 103 ? -19.982 -3.785 -6.280 1.00 75.62 103 SER A C 1
ATOM 815 O O . SER A 1 103 ? -19.864 -3.251 -7.382 1.00 75.62 103 SER A O 1
ATOM 817 N N . THR A 1 104 ? -19.652 -5.051 -6.037 1.00 61.12 104 THR A N 1
ATOM 818 C CA . THR A 1 104 ? -19.132 -5.978 -7.053 1.00 61.12 104 THR A CA 1
ATOM 819 C C . THR A 1 104 ? -20.208 -6.445 -8.030 1.00 61.12 104 THR A C 1
ATOM 821 O O . THR A 1 104 ? -21.359 -6.667 -7.585 1.00 61.12 104 THR A O 1
#

pLDDT: mean 74.49, std 20.97, range [35.34, 96.38]

Radius of gyration: 27.21 Å; chains: 1; bounding box: 54×41×75 Å

Secondary structure (DSSP, 8-state):
-PPPPPPPPP-----------------------------------BPPHHHHHHHHHHHHHS-TTTS-B-TTS-BHHHHHHHHHTT-SB--GGGS----TT---

Foldseek 3Di:
DDDDDDDDDDDDDDDDDDDDDDDDDDDDDPDDPPPPPPPPVPPVQFDDPVLLVVLVVVLVPDDPVPFDADPVRDTPLVVLNVVCNPDRHDDPSSVVDDDPPPDD

Organism: NCBI:txid994334